Protein AF-A0A3A1WXZ8-F1 (afdb_monomer_lite)

Foldseek 3Di:
DDDPDPDDDDPVRVVVVVVVVVVVVVVVVVCLVVVLVVDQVNVVVVVVHQDDDPVSVVVVPDDDDDDDPPPDDVVVVCVFNDDPPPPPGHPVLVCCVVAFAPWDAPDPPDSHTQWGWGCDPVVNDIDTDD

Structure (mmCIF, N/CA/C/O backbone):
data_AF-A0A3A1WXZ8-F1
#
_entry.id   AF-A0A3A1WXZ8-F1
#
loop_
_atom_site.group_PDB
_atom_site.id
_atom_site.type_symbol
_atom_site.label_atom_id
_atom_site.label_alt_id
_atom_site.label_comp_id
_atom_site.label_asym_id
_atom_site.label_entity_id
_atom_site.label_seq_id
_atom_site.pdbx_PDB_ins_code
_atom_site.Cartn_x
_atom_site.Cartn_y
_atom_site.Cartn_z
_atom_site.occupancy
_atom_site.B_iso_or_equiv
_atom_site.auth_seq_id
_atom_site.auth_comp_id
_atom_site.auth_asym_id
_atom_site.auth_atom_id
_atom_site.pdbx_PDB_model_num
ATOM 1 N N . MET A 1 1 ? -7.104 40.820 53.938 1.00 44.44 1 MET A N 1
ATOM 2 C CA . MET A 1 1 ? -7.535 39.619 54.692 1.00 44.44 1 MET A CA 1
ATOM 3 C C . MET A 1 1 ? -8.610 38.893 53.871 1.00 44.44 1 MET A C 1
ATOM 5 O O . MET A 1 1 ? -9.788 39.175 54.026 1.00 44.44 1 MET A O 1
ATOM 9 N N . TYR A 1 2 ? -8.223 38.050 52.903 1.00 46.81 2 TYR A N 1
ATOM 10 C CA . TYR A 1 2 ? -9.173 37.368 52.006 1.00 46.81 2 TYR A CA 1
ATOM 11 C C . TYR A 1 2 ? -9.510 35.984 52.578 1.00 46.81 2 TYR A C 1
ATOM 13 O O . TYR A 1 2 ? -8.688 35.069 52.570 1.00 46.81 2 TYR A O 1
ATOM 21 N N . ARG A 1 3 ? -10.712 35.841 53.141 1.00 48.75 3 ARG A N 1
ATOM 22 C CA . ARG A 1 3 ? -11.201 34.585 53.722 1.00 48.75 3 ARG A CA 1
ATOM 23 C C . ARG A 1 3 ? -11.697 33.687 52.588 1.00 48.75 3 ARG A C 1
ATOM 25 O O . ARG A 1 3 ? -12.821 33.842 52.119 1.00 48.75 3 ARG A O 1
ATOM 32 N N . HIS A 1 4 ? -10.862 32.750 52.138 1.00 49.31 4 HIS A N 1
ATOM 33 C CA . HIS A 1 4 ? -11.281 31.714 51.191 1.00 49.31 4 HIS A CA 1
ATOM 34 C C . HIS A 1 4 ? -12.384 30.851 51.817 1.00 49.31 4 HIS A C 1
ATOM 36 O O . HIS A 1 4 ? -12.137 30.008 52.681 1.00 49.31 4 HIS A O 1
ATOM 42 N N . ASN A 1 5 ? -13.620 31.064 51.372 1.00 47.88 5 ASN A N 1
ATOM 43 C CA . ASN A 1 5 ? -14.770 30.274 51.783 1.00 47.88 5 ASN A CA 1
ATOM 44 C C . ASN A 1 5 ? -14.777 28.952 50.994 1.00 47.88 5 ASN A C 1
ATOM 46 O O . ASN A 1 5 ? -15.304 28.883 49.883 1.00 47.88 5 ASN A O 1
ATOM 50 N N . ARG A 1 6 ? -14.145 27.898 51.529 1.00 59.97 6 ARG A N 1
ATOM 51 C CA . ARG A 1 6 ? -14.210 26.558 50.921 1.00 59.97 6 ARG A CA 1
ATOM 52 C C . ARG A 1 6 ? -15.612 25.984 51.135 1.00 59.97 6 ARG A C 1
ATOM 54 O O . ARG A 1 6 ? -15.925 25.496 52.219 1.00 59.97 6 ARG A O 1
ATOM 61 N N . ARG A 1 7 ? -16.456 26.023 50.100 1.00 64.44 7 ARG A N 1
ATOM 62 C CA . ARG A 1 7 ? -17.736 25.299 50.079 1.00 64.44 7 ARG A CA 1
ATOM 63 C C . ARG A 1 7 ? -17.455 23.796 50.229 1.00 64.44 7 ARG A C 1
ATOM 65 O O . ARG A 1 7 ? -16.864 23.187 49.342 1.00 64.44 7 ARG A O 1
ATOM 72 N N . LYS A 1 8 ? -17.846 23.199 51.362 1.00 65.56 8 LYS A N 1
ATOM 73 C CA . LYS A 1 8 ? -17.808 21.742 51.568 1.00 65.56 8 LYS A CA 1
ATOM 74 C C . LYS A 1 8 ? -18.948 21.112 50.763 1.00 65.56 8 LYS A C 1
ATOM 76 O O . LYS A 1 8 ? -20.112 21.343 51.076 1.00 65.56 8 LYS A O 1
ATOM 81 N N . PHE A 1 9 ? -18.613 20.347 49.727 1.00 65.25 9 PHE A N 1
ATOM 82 C CA . PHE A 1 9 ? -19.591 19.585 48.950 1.00 65.25 9 PHE A CA 1
ATOM 83 C C . PHE A 1 9 ? -20.278 18.532 49.833 1.00 65.25 9 PHE A C 1
ATOM 85 O O . PHE A 1 9 ? -19.627 17.824 50.603 1.00 65.25 9 PHE A O 1
ATOM 92 N N . SER A 1 10 ? -21.603 18.428 49.730 1.00 80.88 10 SER A N 1
ATOM 93 C CA . SER A 1 10 ? -22.385 17.416 50.451 1.00 80.88 10 SER A CA 1
ATOM 94 C C . SER A 1 10 ? -22.108 16.015 49.893 1.00 80.88 10 SER A C 1
ATOM 96 O O . SER A 1 10 ? -21.920 15.856 48.687 1.00 80.88 10 SER A O 1
ATOM 98 N N . LYS A 1 11 ? -22.173 14.971 50.736 1.00 79.25 11 LYS A N 1
ATOM 99 C CA . LYS A 1 11 ? -22.081 13.561 50.298 1.00 79.25 11 LYS A CA 1
ATOM 100 C C . LYS A 1 11 ? -23.060 13.241 49.155 1.00 79.25 11 LYS A C 1
ATOM 102 O O . LYS A 1 11 ? -22.717 12.486 48.253 1.00 79.25 11 LYS A O 1
ATOM 107 N N . ARG A 1 12 ? -24.246 13.870 49.149 1.00 80.62 12 ARG A N 1
ATOM 108 C CA . ARG A 1 12 ? -25.239 13.747 48.064 1.00 80.62 12 ARG A CA 1
ATOM 109 C C . ARG A 1 12 ? -24.768 14.380 46.751 1.00 80.62 12 ARG A C 1
ATOM 111 O O . ARG A 1 12 ? -25.021 13.824 45.691 1.00 80.62 12 ARG A O 1
ATOM 118 N N . GLN A 1 13 ? -24.059 15.508 46.815 1.00 83.62 13 GLN A N 1
ATOM 119 C CA . GLN A 1 13 ? -23.497 16.158 45.627 1.00 83.62 13 GLN A CA 1
ATOM 120 C C . GLN A 1 13 ? -22.327 15.355 45.047 1.00 83.62 13 GLN A C 1
ATOM 122 O O . GLN A 1 13 ? -22.231 15.225 43.833 1.00 83.62 13 GLN A O 1
ATOM 127 N N . LEU A 1 14 ? -21.482 14.762 45.897 1.00 85.38 14 LEU A N 1
ATOM 128 C CA . LEU A 1 14 ? -20.407 13.868 45.451 1.00 85.38 14 LEU A CA 1
ATOM 129 C C . LEU A 1 14 ? -20.956 12.605 44.772 1.00 85.38 14 LEU A C 1
ATOM 131 O O . LEU A 1 14 ? -20.468 12.229 43.711 1.00 85.38 14 LEU A O 1
ATOM 135 N N . ALA A 1 15 ? -22.004 11.991 45.331 1.00 89.38 15 ALA A N 1
ATOM 136 C CA . ALA A 1 15 ? -22.662 10.836 44.718 1.00 89.38 15 ALA A CA 1
ATOM 137 C C . ALA A 1 15 ? -23.311 11.178 43.365 1.00 89.38 15 ALA A C 1
ATOM 139 O O . ALA A 1 15 ? -23.191 10.409 42.416 1.00 89.38 15 ALA A O 1
ATOM 140 N N . ALA A 1 16 ? -23.958 12.343 43.255 1.00 89.62 16 ALA A N 1
ATOM 141 C CA . ALA A 1 16 ? -24.545 12.801 41.998 1.00 89.62 16 ALA A CA 1
ATOM 142 C C . ALA A 1 16 ? -23.478 13.045 40.917 1.00 89.62 16 ALA A C 1
ATOM 144 O O . ALA A 1 16 ? -23.644 12.601 39.786 1.00 89.62 16 ALA A O 1
ATOM 145 N N . ILE A 1 17 ? -22.358 13.689 41.267 1.00 93.31 17 ILE A N 1
ATOM 146 C CA . ILE A 1 17 ? -21.236 13.900 40.338 1.00 93.31 17 ILE A CA 1
ATOM 147 C C . ILE A 1 17 ? -20.640 12.558 39.898 1.00 93.31 17 ILE A C 1
ATOM 149 O O . ILE A 1 17 ? -20.372 12.366 38.717 1.00 93.31 17 ILE A O 1
ATOM 153 N N . PHE A 1 18 ? -20.476 11.611 40.822 1.00 94.31 18 PHE A N 1
ATOM 154 C CA . PHE A 1 18 ? -19.966 10.279 40.505 1.00 94.31 18 PHE A CA 1
ATOM 155 C C . PHE A 1 18 ? -20.865 9.536 39.505 1.00 94.31 18 PHE A C 1
ATOM 157 O O . PHE A 1 18 ? -20.374 9.025 38.501 1.00 94.31 18 PHE A O 1
ATOM 164 N N . TRP A 1 19 ? -22.185 9.550 39.716 1.00 96.50 19 TRP A N 1
ATOM 165 C CA . TRP A 1 19 ? -23.143 8.971 38.770 1.00 96.50 19 TRP A CA 1
ATOM 166 C C . TRP A 1 19 ? -23.149 9.675 37.411 1.00 96.50 19 TRP A C 1
ATOM 168 O O . TRP A 1 19 ? -23.225 9.005 36.385 1.00 96.50 19 TRP A O 1
ATOM 178 N N . MET A 1 20 ? -23.013 11.003 37.385 1.00 96.19 20 MET A N 1
ATOM 179 C CA . MET A 1 20 ? -22.888 11.766 36.138 1.00 96.19 20 MET A CA 1
ATOM 180 C C . MET A 1 20 ? -21.628 11.381 35.355 1.00 96.19 20 MET A C 1
ATOM 182 O O . MET A 1 20 ? -21.690 11.230 34.137 1.00 96.19 20 MET A O 1
ATOM 186 N N . ILE A 1 21 ? -20.500 11.180 36.043 1.00 96.81 21 ILE A N 1
ATOM 187 C CA . ILE A 1 21 ? -19.253 10.726 35.414 1.00 96.81 21 ILE A CA 1
ATOM 188 C C . ILE A 1 21 ? -19.424 9.311 34.856 1.00 96.81 21 ILE A C 1
ATOM 190 O O . ILE A 1 21 ? -19.065 9.074 33.706 1.00 96.81 21 ILE A O 1
ATOM 194 N N . ILE A 1 22 ? -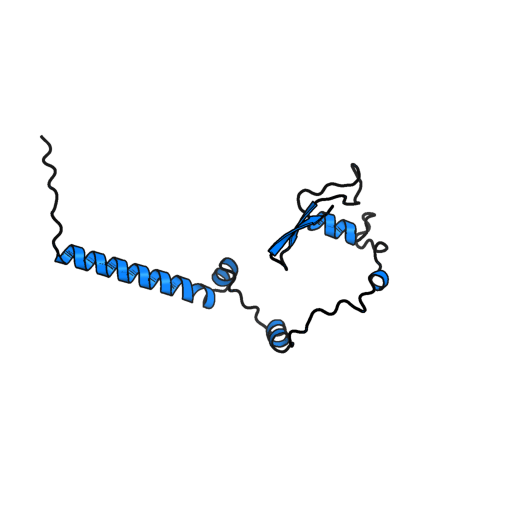20.014 8.388 35.625 1.00 97.44 22 ILE A N 1
ATOM 195 C CA . ILE A 1 22 ? -20.291 7.024 35.149 1.00 97.44 22 ILE A CA 1
ATOM 196 C C . ILE A 1 22 ? -21.163 7.058 33.892 1.00 97.44 22 ILE A C 1
ATOM 198 O O . ILE A 1 22 ? -20.828 6.417 32.899 1.00 97.44 22 ILE A O 1
ATOM 202 N N . LEU A 1 23 ? -22.252 7.831 33.909 1.00 97.50 23 LEU A N 1
ATOM 203 C CA . LEU A 1 23 ? -23.145 7.968 32.762 1.00 97.50 23 LEU A CA 1
ATOM 204 C C . LEU A 1 23 ? -22.397 8.513 31.535 1.00 97.50 23 LEU A C 1
ATOM 206 O O . LEU A 1 23 ? -22.527 7.962 30.446 1.00 97.50 23 LEU A O 1
ATOM 210 N N . ALA A 1 24 ? -21.583 9.557 31.709 1.00 97.38 24 ALA A N 1
ATOM 211 C CA . ALA A 1 24 ? -20.809 10.147 30.621 1.00 97.38 24 ALA A CA 1
ATOM 212 C C . ALA A 1 24 ? -19.803 9.154 30.014 1.00 97.38 24 ALA A C 1
ATOM 214 O O . ALA A 1 24 ? -19.686 9.076 28.792 1.00 97.38 24 ALA A O 1
ATOM 215 N N . VAL A 1 25 ? -19.120 8.358 30.846 1.00 97.62 25 VAL A N 1
ATOM 216 C CA . VAL A 1 25 ? -18.200 7.308 30.379 1.00 97.62 25 VAL A CA 1
ATOM 217 C C . VAL A 1 25 ? -18.955 6.231 29.603 1.00 97.62 25 VAL A C 1
ATOM 219 O O . VAL A 1 25 ? -18.531 5.867 28.509 1.00 97.62 25 VAL A O 1
ATOM 222 N N . LEU A 1 26 ? -20.093 5.757 30.119 1.00 97.56 26 LEU A N 1
ATOM 223 C CA . LEU A 1 26 ? -20.916 4.754 29.436 1.00 97.56 26 LEU A CA 1
ATOM 224 C C . LEU A 1 26 ? -21.408 5.250 28.073 1.00 97.56 26 LEU A C 1
ATOM 226 O O . LEU A 1 26 ? -21.333 4.513 27.091 1.00 97.56 26 LEU A O 1
ATOM 230 N N . ILE A 1 27 ? -21.854 6.507 27.996 1.00 97.00 27 ILE A N 1
ATOM 231 C CA . ILE A 1 27 ? -22.250 7.136 26.733 1.00 97.00 27 ILE A CA 1
ATOM 232 C C . ILE A 1 27 ? -21.053 7.207 25.781 1.00 97.00 27 ILE A C 1
ATOM 234 O O . ILE A 1 27 ? -21.180 6.801 24.631 1.00 97.00 27 ILE A O 1
ATOM 238 N N . GLY A 1 28 ? -19.886 7.662 26.246 1.00 95.69 28 GLY A N 1
ATOM 239 C CA . GLY A 1 28 ? -18.678 7.749 25.422 1.00 95.69 28 GLY A CA 1
ATOM 240 C C . GLY A 1 28 ? -18.251 6.399 24.837 1.00 95.69 28 GLY A C 1
ATOM 241 O O . GLY A 1 28 ? -17.964 6.314 23.644 1.00 95.69 28 GLY A O 1
ATOM 242 N N . VAL A 1 29 ? -18.280 5.333 25.643 1.00 95.44 29 VAL A N 1
ATOM 243 C CA . VAL A 1 29 ? -17.979 3.964 25.187 1.00 95.44 29 VAL A CA 1
ATOM 244 C C . VAL A 1 29 ? -19.011 3.485 24.166 1.00 95.44 29 VAL A C 1
ATOM 246 O O . VAL A 1 29 ? -18.635 2.987 23.106 1.00 95.44 29 VAL A O 1
ATOM 249 N N . ALA A 1 30 ? -20.306 3.667 24.443 1.00 95.12 30 ALA A N 1
ATOM 250 C CA . ALA A 1 30 ? -21.367 3.273 23.519 1.00 95.12 30 ALA A CA 1
ATOM 251 C C . ALA A 1 30 ? -21.235 3.997 22.171 1.00 95.12 30 ALA A C 1
ATOM 253 O O . ALA A 1 30 ? -21.282 3.363 21.121 1.00 95.12 30 ALA A O 1
ATOM 254 N N . VAL A 1 31 ? -21.002 5.310 22.205 1.00 92.19 31 VAL A N 1
ATOM 255 C CA . VAL A 1 31 ? -20.778 6.150 21.024 1.00 92.19 31 VAL A CA 1
ATOM 256 C C . VAL A 1 31 ? -19.544 5.681 20.246 1.00 92.19 31 VAL A C 1
ATOM 258 O O . VAL A 1 31 ? -19.634 5.511 19.033 1.00 92.19 31 VAL A O 1
ATOM 261 N N . GLY A 1 32 ? -18.426 5.398 20.922 1.00 87.69 32 GLY A N 1
ATOM 262 C CA . GLY A 1 32 ? -17.204 4.893 20.287 1.00 87.69 32 GLY A CA 1
ATOM 263 C C . GLY A 1 32 ? -17.386 3.552 19.570 1.00 87.69 32 GLY A C 1
ATOM 264 O O . GLY A 1 32 ? -16.793 3.348 18.517 1.00 87.69 32 GLY A O 1
ATOM 265 N N . LEU A 1 33 ? -18.242 2.668 20.094 1.00 89.81 33 LEU A N 1
ATOM 266 C CA . LEU A 1 33 ? -18.528 1.360 19.492 1.00 89.81 33 LEU A CA 1
ATOM 267 C C . LEU A 1 33 ? -19.598 1.410 18.386 1.00 89.81 33 LEU A C 1
ATOM 269 O O . LEU A 1 33 ? -19.574 0.591 17.468 1.00 89.81 33 LEU A O 1
ATOM 273 N N . LEU A 1 34 ? -20.565 2.330 18.470 1.00 89.75 34 LEU A N 1
ATOM 274 C CA . LEU A 1 34 ? -21.685 2.412 17.520 1.00 89.75 34 LEU A CA 1
ATOM 275 C C . LEU A 1 34 ? -21.417 3.337 16.333 1.00 89.75 34 LEU A C 1
ATOM 277 O O . LEU A 1 34 ? -21.828 3.015 15.217 1.00 89.75 34 LEU A O 1
ATOM 281 N N . LEU A 1 35 ? -20.752 4.478 16.540 1.00 88.38 35 LEU A N 1
ATOM 282 C CA . LEU A 1 35 ? -20.541 5.468 15.479 1.00 88.38 35 LEU A CA 1
ATOM 283 C C . LEU A 1 35 ? -19.844 4.912 14.226 1.00 88.38 35 LEU A C 1
ATOM 285 O O . LEU A 1 35 ? -20.316 5.240 13.132 1.00 88.38 35 LEU A O 1
ATOM 289 N N . PRO A 1 36 ? -18.791 4.074 14.322 1.00 86.12 36 PRO A N 1
ATOM 290 C CA . PRO A 1 36 ? -18.134 3.516 13.140 1.00 86.12 36 PRO A CA 1
ATOM 291 C C . PRO A 1 36 ? -19.065 2.672 12.263 1.00 86.12 36 PRO A C 1
ATOM 293 O O . PRO A 1 36 ? -18.929 2.670 11.043 1.00 86.12 36 PRO A O 1
ATOM 296 N N . LYS A 1 37 ? -20.049 1.998 12.875 1.00 82.62 37 LYS A N 1
ATOM 297 C CA . LYS A 1 37 ? -21.014 1.136 12.172 1.00 82.62 37 LYS A CA 1
ATOM 298 C C . LYS A 1 37 ? -22.130 1.911 11.479 1.00 82.62 37 LYS A C 1
ATOM 300 O O . LYS A 1 37 ? -22.755 1.391 10.561 1.00 82.62 37 LYS A O 1
ATOM 305 N N . ILE A 1 38 ? -22.404 3.131 11.936 1.00 85.75 38 ILE A N 1
ATOM 306 C CA . ILE A 1 38 ? -23.469 3.985 11.394 1.00 85.75 38 ILE A CA 1
ATOM 307 C C . ILE A 1 38 ? -22.898 4.948 10.345 1.00 85.75 38 ILE A C 1
ATOM 309 O O . ILE A 1 38 ? -23.547 5.232 9.340 1.00 85.75 38 ILE A O 1
ATOM 313 N N . SER A 1 39 ? -21.682 5.457 10.566 1.00 85.94 39 SER A N 1
ATOM 314 C CA . SER A 1 39 ? -21.039 6.440 9.697 1.00 85.94 39 SER A CA 1
ATOM 315 C C . SER A 1 39 ? -19.855 5.844 8.947 1.00 85.94 39 SER A C 1
ATOM 317 O O . SER A 1 39 ? -18.803 5.577 9.526 1.00 85.94 39 SER A O 1
ATOM 319 N N . ASN A 1 40 ? -19.983 5.760 7.622 1.00 81.12 40 ASN A N 1
ATOM 320 C CA . ASN A 1 40 ? -18.910 5.308 6.732 1.00 81.12 40 ASN A CA 1
ATOM 321 C C . ASN A 1 40 ? -17.618 6.130 6.878 1.00 81.12 40 ASN A C 1
ATOM 323 O O . ASN A 1 40 ? -16.526 5.594 6.712 1.00 81.12 40 ASN A O 1
ATOM 327 N N . ASN A 1 41 ? -17.728 7.427 7.180 1.00 84.88 41 ASN A N 1
ATOM 328 C CA . ASN A 1 41 ? -16.559 8.289 7.365 1.00 84.88 41 ASN A CA 1
ATOM 329 C C . ASN A 1 41 ? -15.808 7.924 8.647 1.00 84.88 41 ASN A C 1
ATOM 331 O O . ASN A 1 41 ? -14.586 7.825 8.631 1.00 84.88 41 ASN A O 1
ATOM 335 N N . VAL A 1 42 ? -16.538 7.676 9.738 1.00 83.50 42 VAL A N 1
ATOM 336 C CA . VAL A 1 42 ? -15.938 7.277 11.018 1.00 83.50 42 VAL A CA 1
ATOM 337 C C . VAL A 1 42 ? -15.339 5.878 10.902 1.00 83.50 42 VAL A C 1
ATOM 339 O O . VAL A 1 42 ? -14.182 5.712 11.264 1.00 83.50 42 VAL A O 1
ATOM 342 N N . GLY A 1 43 ? -16.054 4.919 10.302 1.00 81.25 43 GLY A N 1
ATOM 343 C CA . GLY A 1 43 ? -15.539 3.565 10.065 1.00 81.25 43 GLY A CA 1
ATOM 344 C C . GLY A 1 43 ? -14.258 3.535 9.226 1.00 81.25 43 GLY A C 1
ATOM 345 O O . GLY A 1 43 ? -13.353 2.757 9.506 1.00 81.25 43 GLY A O 1
ATOM 346 N N . LYS A 1 44 ? -14.114 4.431 8.239 1.00 81.31 44 LYS A N 1
ATOM 347 C CA . LYS A 1 44 ? -12.853 4.579 7.488 1.00 81.31 44 LYS A CA 1
ATOM 348 C C . LYS A 1 44 ? -11.706 5.098 8.351 1.00 81.31 44 LYS A C 1
ATOM 350 O O . LYS A 1 44 ? -10.592 4.609 8.214 1.00 81.31 44 LYS A O 1
ATOM 355 N N . ILE A 1 45 ? -11.968 6.072 9.223 1.00 83.62 45 ILE A N 1
ATOM 356 C CA . ILE A 1 45 ? -10.944 6.656 10.104 1.00 83.62 45 ILE A CA 1
ATOM 357 C C . ILE A 1 45 ? -10.520 5.653 11.187 1.00 83.62 45 ILE A C 1
ATOM 359 O O . ILE A 1 45 ? -9.345 5.597 11.535 1.00 83.62 45 ILE A O 1
ATOM 363 N N . THR A 1 46 ? -11.454 4.849 11.704 1.00 82.38 46 THR A N 1
ATOM 364 C CA . THR A 1 46 ? -11.180 3.840 12.742 1.00 82.38 46 THR A CA 1
ATOM 365 C C . THR A 1 46 ? -10.703 2.495 12.188 1.00 82.38 46 THR A C 1
ATOM 367 O O . THR A 1 46 ? -10.337 1.622 12.970 1.00 82.38 46 THR A O 1
ATOM 370 N N . GLY A 1 47 ? -10.689 2.310 10.862 1.00 76.38 47 GLY A N 1
ATOM 371 C CA . GLY A 1 47 ? -10.284 1.059 10.210 1.00 76.38 47 GLY A CA 1
ATOM 372 C C . GLY A 1 47 ? -11.357 -0.040 10.196 1.00 76.38 47 GLY A C 1
ATOM 373 O O . GLY A 1 47 ? -11.091 -1.141 9.727 1.00 76.38 47 GLY A O 1
ATOM 374 N N . GLU A 1 48 ? -12.579 0.247 10.647 1.00 75.56 48 GLU A N 1
ATOM 375 C CA . GLU A 1 48 ? -13.731 -0.674 10.637 1.00 75.56 48 GLU A CA 1
ATOM 376 C C . GLU A 1 48 ? -14.556 -0.608 9.336 1.00 75.56 48 GLU A C 1
ATOM 378 O O . GLU A 1 48 ? -15.730 -0.979 9.297 1.00 75.56 48 GLU A O 1
ATOM 383 N N . TYR A 1 49 ? -13.971 -0.119 8.244 1.00 75.19 49 TYR A N 1
ATOM 384 C CA . TYR A 1 49 ? -14.656 -0.047 6.957 1.00 75.19 49 TYR A CA 1
ATOM 385 C C . TYR A 1 49 ? -14.932 -1.449 6.384 1.00 75.19 49 TYR A C 1
ATOM 387 O O . TYR A 1 49 ? -14.012 -2.154 5.971 1.00 75.19 49 TYR A O 1
ATOM 395 N N . GLU A 1 50 ? -16.211 -1.824 6.275 1.00 75.00 50 GLU A N 1
ATOM 396 C CA . GLU A 1 50 ? -16.635 -2.942 5.427 1.00 75.00 50 GLU A CA 1
ATOM 397 C C . GLU A 1 50 ? -16.891 -2.460 3.991 1.00 75.00 50 GLU A C 1
ATOM 399 O O . GLU A 1 50 ? -17.720 -1.579 3.741 1.00 75.00 50 GLU A O 1
ATOM 404 N N . ALA A 1 51 ? -16.219 -3.084 3.020 1.00 81.75 51 ALA A N 1
ATOM 405 C CA . ALA A 1 51 ? -16.540 -2.892 1.610 1.00 81.75 51 ALA A CA 1
ATOM 406 C C . ALA A 1 51 ? -17.992 -3.326 1.324 1.00 81.75 51 ALA A C 1
ATOM 408 O O . ALA A 1 51 ? -18.464 -4.347 1.829 1.00 81.75 51 ALA A O 1
ATOM 409 N N . SER A 1 52 ? -18.699 -2.572 0.478 1.00 84.19 52 SER A N 1
ATOM 410 C CA . SER A 1 52 ? -20.095 -2.831 0.097 1.00 84.19 52 SER A CA 1
ATOM 411 C C . SER A 1 52 ? -20.278 -2.893 -1.427 1.00 84.19 52 SER A C 1
ATOM 413 O O . SER A 1 52 ? -19.334 -2.688 -2.189 1.00 84.19 52 SER A O 1
ATOM 415 N N . GLY A 1 53 ? -21.487 -3.238 -1.879 1.00 90.06 53 GLY A N 1
ATOM 416 C CA . GLY A 1 53 ? -21.819 -3.393 -3.299 1.00 90.06 53 GLY A CA 1
ATOM 417 C C . GLY A 1 53 ? -21.570 -4.798 -3.853 1.00 90.06 53 GLY A C 1
ATOM 418 O O . GLY A 1 53 ? -21.257 -5.743 -3.120 1.00 90.06 53 GLY A O 1
ATOM 419 N N . ASP A 1 54 ? -21.742 -4.948 -5.165 1.00 95.62 54 ASP A N 1
ATOM 420 C CA . ASP A 1 54 ? -21.701 -6.259 -5.824 1.00 95.62 54 ASP A CA 1
ATOM 421 C C . ASP A 1 54 ? -20.322 -6.915 -5.755 1.00 95.62 54 ASP A C 1
ATOM 423 O O . ASP A 1 54 ? -20.234 -8.116 -5.497 1.00 95.62 54 ASP A O 1
ATOM 427 N N . ALA A 1 55 ? -19.248 -6.130 -5.873 1.00 93.44 55 ALA A N 1
ATOM 428 C CA . ALA A 1 55 ? -17.881 -6.619 -5.701 1.00 93.44 55 ALA A CA 1
ATOM 429 C C . ALA A 1 55 ? -17.659 -7.205 -4.295 1.00 93.44 55 ALA A C 1
ATOM 431 O O . ALA A 1 55 ? -17.137 -8.310 -4.160 1.00 93.44 55 ALA A O 1
ATOM 432 N N . ALA A 1 56 ? -18.127 -6.523 -3.243 1.00 92.06 56 ALA A N 1
ATOM 433 C CA . ALA A 1 56 ? -18.027 -7.025 -1.873 1.00 92.06 56 ALA A CA 1
ATOM 434 C C . ALA A 1 56 ? -18.878 -8.286 -1.652 1.00 92.06 56 ALA A C 1
ATOM 436 O O . ALA A 1 56 ? -18.451 -9.226 -0.979 1.00 92.06 56 ALA A O 1
ATOM 437 N N . LYS A 1 57 ? -20.071 -8.350 -2.258 1.00 94.38 57 LYS A N 1
ATOM 438 C CA . LYS A 1 57 ? -20.927 -9.545 -2.219 1.00 94.38 57 LYS A CA 1
ATOM 439 C C . LYS A 1 57 ? -20.279 -10.728 -2.944 1.00 94.38 57 LYS A C 1
ATOM 441 O O . LYS A 1 57 ? -20.396 -11.856 -2.472 1.00 94.38 57 LYS A O 1
ATOM 446 N N . ALA A 1 58 ? -19.606 -10.489 -4.068 1.00 95.69 58 ALA A N 1
ATOM 447 C CA . ALA A 1 58 ? -18.841 -11.506 -4.781 1.00 95.69 58 ALA A CA 1
ATOM 448 C C . ALA A 1 58 ? -17.637 -11.981 -3.952 1.00 95.69 58 ALA A C 1
ATOM 450 O O . ALA A 1 58 ? -17.460 -13.187 -3.787 1.00 95.69 58 ALA A O 1
ATOM 451 N N . LEU A 1 59 ? -16.882 -11.056 -3.346 1.00 92.06 59 LEU A N 1
ATOM 452 C CA . LEU A 1 59 ? -15.751 -11.368 -2.468 1.00 92.06 59 LEU A CA 1
ATOM 453 C C . LEU A 1 59 ? -16.164 -12.258 -1.287 1.00 92.06 59 LEU A C 1
ATOM 455 O O . LEU A 1 59 ? -15.495 -13.252 -1.024 1.00 92.06 59 LEU A O 1
ATOM 459 N N . LYS A 1 60 ? -17.301 -11.972 -0.631 1.00 92.62 60 LYS A N 1
ATOM 460 C CA . 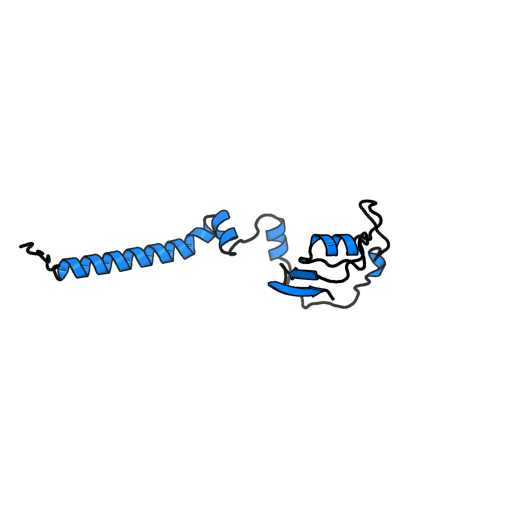LYS A 1 60 ? -17.835 -12.788 0.483 1.00 92.62 60 LYS A CA 1
ATOM 461 C C . LYS A 1 60 ? -18.131 -14.249 0.093 1.00 92.62 60 LYS A C 1
ATOM 463 O O . LYS A 1 60 ? -18.252 -15.090 0.978 1.00 92.62 60 LYS A O 1
ATOM 468 N N . LYS A 1 61 ? -18.249 -14.568 -1.203 1.00 95.69 61 LYS A N 1
ATOM 469 C CA . LYS A 1 61 ? -18.454 -15.941 -1.703 1.00 95.69 61 LYS A CA 1
ATOM 470 C C . LYS A 1 61 ? -17.147 -16.681 -1.988 1.00 95.69 61 LYS A C 1
ATOM 472 O O . LYS A 1 61 ? -17.173 -17.898 -2.165 1.00 95.69 61 LYS A O 1
ATOM 477 N N . LEU A 1 62 ? -16.022 -15.972 -2.081 1.00 94.12 62 LEU A N 1
ATOM 478 C CA . LEU A 1 62 ? -14.736 -16.588 -2.378 1.00 94.12 62 LEU A CA 1
ATOM 479 C C . LEU A 1 62 ? -14.205 -17.313 -1.145 1.00 94.12 62 LEU A C 1
ATOM 481 O O . LEU A 1 62 ? -14.193 -16.788 -0.033 1.00 94.12 62 LEU A O 1
ATOM 485 N N . ARG A 1 63 ? -13.735 -18.542 -1.354 1.00 94.06 63 ARG A N 1
ATOM 486 C CA . ARG A 1 63 ? -13.107 -19.328 -0.296 1.00 94.06 63 ARG A CA 1
ATOM 487 C C . ARG A 1 63 ? -11.648 -18.905 -0.166 1.00 94.06 63 ARG A C 1
ATOM 489 O O . ARG A 1 63 ? -10.919 -18.930 -1.155 1.00 94.06 63 ARG A O 1
ATOM 496 N N . VAL A 1 64 ? -11.212 -18.569 1.047 1.00 89.31 64 VAL A N 1
ATOM 497 C CA . VAL A 1 64 ? -9.797 -18.275 1.307 1.00 89.31 64 VAL A CA 1
ATOM 498 C C . VAL A 1 64 ? -8.985 -19.549 1.069 1.00 89.31 64 VAL A C 1
ATOM 500 O O . VAL A 1 64 ? -9.199 -20.572 1.722 1.00 89.31 64 VAL A O 1
ATOM 503 N N . ALA A 1 65 ? -8.084 -19.501 0.092 1.00 87.56 65 ALA A N 1
ATOM 504 C CA . ALA A 1 65 ? -7.169 -20.588 -0.225 1.00 87.56 65 ALA A CA 1
ATOM 505 C C . ALA A 1 65 ? -5.805 -20.355 0.436 1.00 87.56 65 ALA A C 1
ATOM 507 O O . ALA A 1 65 ? -5.453 -19.231 0.797 1.00 87.56 65 ALA A O 1
ATOM 508 N N . LYS A 1 66 ? -5.016 -21.424 0.580 1.00 89.44 66 LYS A N 1
ATOM 509 C CA . LYS A 1 66 ? -3.604 -21.285 0.958 1.00 89.44 66 LYS A CA 1
ATOM 510 C C . LYS A 1 66 ? -2.834 -20.611 -0.189 1.00 89.44 66 LYS A C 1
ATOM 512 O O . LYS A 1 66 ? -3.187 -20.853 -1.346 1.00 89.44 66 LYS A O 1
ATOM 517 N N . PRO A 1 67 ? -1.783 -19.824 0.106 1.00 85.19 67 PRO A N 1
ATOM 518 C CA . PRO A 1 67 ? -0.932 -19.248 -0.928 1.00 85.19 67 PRO A CA 1
ATOM 519 C C . PRO A 1 67 ? -0.429 -20.320 -1.905 1.00 85.19 67 PRO A C 1
ATOM 521 O O . PRO A 1 67 ? 0.068 -21.369 -1.489 1.00 85.19 67 PRO A O 1
ATOM 524 N N . TYR A 1 68 ? -0.570 -20.059 -3.205 1.00 85.12 68 TYR A N 1
ATOM 525 C CA . TYR A 1 68 ? -0.045 -20.912 -4.267 1.00 85.12 68 TYR A CA 1
ATOM 526 C C . TYR A 1 68 ? 1.078 -20.170 -4.984 1.00 85.12 68 TYR A C 1
ATOM 528 O O . TYR A 1 68 ? 0.848 -19.164 -5.647 1.00 85.12 68 TYR A O 1
ATOM 536 N N . HIS A 1 69 ? 2.306 -20.653 -4.816 1.00 82.25 69 HIS A N 1
ATOM 537 C CA . HIS A 1 69 ? 3.506 -19.973 -5.316 1.00 82.25 69 HIS A CA 1
ATOM 538 C C . HIS A 1 69 ? 4.011 -20.525 -6.658 1.00 82.25 69 HIS A C 1
ATOM 540 O O . HIS A 1 69 ? 4.962 -19.991 -7.221 1.00 82.25 69 HIS A O 1
ATOM 546 N N . LYS A 1 70 ? 3.414 -21.612 -7.165 1.00 88.00 70 LYS A N 1
ATOM 547 C CA . LYS A 1 70 ? 3.805 -22.232 -8.440 1.00 88.00 70 LYS A CA 1
ATOM 548 C C . LYS A 1 70 ? 3.022 -21.612 -9.602 1.00 88.00 70 LYS A C 1
ATOM 550 O O . LYS A 1 70 ? 1.947 -21.062 -9.405 1.00 88.00 70 LYS A O 1
ATOM 555 N N . GLY A 1 71 ? 3.553 -21.709 -10.818 1.00 85.56 71 GLY A N 1
ATOM 556 C CA . GLY A 1 71 ? 2.883 -21.215 -12.030 1.00 85.56 71 GLY A CA 1
ATOM 557 C C . GLY A 1 71 ? 2.943 -19.698 -12.238 1.00 85.56 71 GLY A C 1
ATOM 558 O O . GLY A 1 71 ? 2.434 -19.211 -13.241 1.00 85.56 71 GLY A O 1
ATOM 559 N N . TYR A 1 72 ? 3.578 -18.940 -11.336 1.00 87.38 72 TYR A N 1
ATOM 560 C CA . TYR A 1 72 ? 3.907 -17.547 -11.619 1.00 87.38 72 TYR A CA 1
ATOM 561 C C . TYR A 1 72 ? 5.099 -17.480 -12.577 1.00 87.38 72 TYR A C 1
ATOM 563 O O . TYR A 1 72 ? 6.247 -17.686 -12.182 1.00 87.38 72 TYR A O 1
ATOM 571 N N . GLU A 1 73 ? 4.823 -17.151 -13.835 1.00 88.25 73 GLU A N 1
ATOM 572 C CA . GLU A 1 73 ? 5.839 -16.903 -14.853 1.00 88.25 73 GLU A CA 1
ATOM 573 C C . GLU A 1 73 ? 5.918 -15.411 -15.147 1.00 88.25 73 GLU A C 1
ATOM 575 O O . GLU A 1 73 ? 5.229 -14.881 -16.008 1.00 88.25 73 GLU A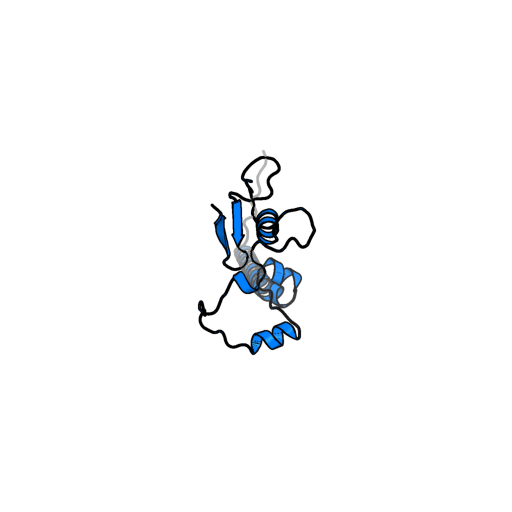 O 1
ATOM 580 N N . ARG A 1 74 ? 6.798 -14.708 -14.430 1.00 85.00 74 ARG A N 1
ATOM 581 C CA . ARG A 1 74 ? 7.001 -13.254 -14.559 1.00 85.00 74 ARG A CA 1
ATOM 582 C C . ARG A 1 74 ? 7.128 -12.764 -16.013 1.00 85.00 74 ARG A C 1
ATOM 584 O O . ARG A 1 74 ? 6.736 -11.642 -16.314 1.00 85.00 74 ARG A O 1
ATOM 591 N N . GLN A 1 75 ? 7.699 -13.587 -16.890 1.00 84.62 75 GLN A N 1
ATOM 592 C CA . GLN A 1 75 ? 8.008 -13.237 -18.277 1.00 84.62 75 GLN A CA 1
ATOM 593 C C . GLN A 1 75 ? 6.759 -13.022 -19.142 1.00 84.62 75 GLN A C 1
ATOM 595 O O . GLN A 1 75 ? 6.804 -12.192 -20.045 1.00 84.62 75 GLN A O 1
ATOM 600 N N . VAL A 1 76 ? 5.633 -13.683 -18.839 1.00 88.81 76 VAL A N 1
ATOM 601 C CA . VAL A 1 76 ? 4.400 -13.560 -19.645 1.00 88.81 76 VAL A CA 1
ATOM 602 C C . VAL A 1 76 ? 3.753 -12.174 -19.547 1.00 88.81 76 VAL A C 1
ATOM 604 O O . VAL A 1 76 ? 2.895 -11.835 -20.351 1.00 88.81 76 VAL A O 1
ATOM 607 N N . PHE A 1 77 ? 4.187 -11.358 -18.582 1.00 83.00 77 PHE A N 1
ATOM 608 C CA . PHE A 1 77 ? 3.696 -10.001 -18.343 1.00 83.00 77 PHE A CA 1
ATOM 609 C C . PHE A 1 77 ? 4.624 -8.907 -18.903 1.00 83.00 77 PHE A C 1
ATOM 611 O O . PHE A 1 77 ? 4.535 -7.763 -18.473 1.00 83.00 77 PHE A O 1
ATOM 618 N N . GLY A 1 78 ? 5.553 -9.232 -19.813 1.00 82.69 78 GLY A N 1
ATOM 619 C CA . GLY A 1 78 ? 6.432 -8.220 -20.423 1.00 82.69 78 GLY A CA 1
ATOM 620 C C . GLY A 1 78 ? 7.428 -7.605 -19.432 1.00 82.69 78 GLY A C 1
ATOM 621 O O . GLY A 1 78 ? 7.645 -6.393 -19.389 1.00 82.69 78 GLY A O 1
ATOM 622 N N . TYR A 1 79 ? 8.012 -8.441 -18.572 1.00 82.75 79 TYR A N 1
ATOM 623 C CA . TYR A 1 79 ? 8.908 -7.980 -17.518 1.00 82.75 79 TYR A CA 1
ATOM 624 C C . TYR A 1 79 ? 10.136 -7.245 -18.076 1.00 82.75 79 TYR A C 1
ATOM 626 O O . TYR A 1 79 ? 10.989 -7.856 -18.716 1.00 82.75 79 TYR A O 1
ATOM 634 N N . ARG A 1 80 ? 10.250 -5.951 -17.742 1.00 84.81 80 ARG A N 1
ATOM 635 C CA . ARG A 1 80 ? 11.298 -5.007 -18.192 1.00 84.81 80 ARG A CA 1
ATOM 636 C C . ARG A 1 80 ? 11.290 -4.670 -19.682 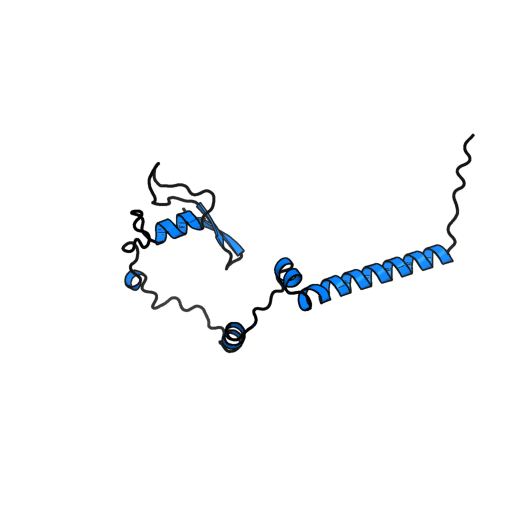1.00 84.81 80 ARG A C 1
ATOM 638 O O . ARG A 1 80 ? 12.283 -4.158 -20.190 1.00 84.81 80 ARG A O 1
ATOM 645 N N . THR A 1 81 ? 10.209 -4.984 -20.386 1.00 84.88 81 THR A N 1
ATOM 646 C CA . THR A 1 81 ? 10.086 -4.704 -21.824 1.00 84.88 81 THR A CA 1
ATOM 647 C C . THR A 1 81 ? 9.019 -3.667 -22.136 1.00 84.88 81 THR A C 1
ATOM 649 O O . THR A 1 81 ? 8.938 -3.232 -23.278 1.00 84.88 81 THR A O 1
ATOM 652 N N . MET A 1 82 ? 8.191 -3.306 -21.155 1.00 88.75 82 MET A N 1
ATOM 653 C CA . MET A 1 82 ? 7.107 -2.345 -21.322 1.00 88.75 82 MET A CA 1
ATOM 654 C C . MET A 1 82 ? 7.460 -1.021 -20.658 1.00 88.75 82 MET A C 1
ATOM 656 O O . MET A 1 82 ? 7.862 -1.011 -19.495 1.00 88.75 82 MET A O 1
ATOM 660 N N . ASP A 1 83 ? 7.251 0.046 -21.415 1.00 90.94 83 ASP A N 1
ATOM 661 C CA . ASP A 1 83 ? 7.285 1.453 -21.029 1.00 90.94 83 ASP A CA 1
ATOM 662 C C . ASP A 1 83 ? 5.955 2.035 -21.534 1.00 90.94 83 ASP A C 1
ATOM 664 O O . ASP A 1 83 ? 5.753 2.177 -22.742 1.00 90.94 83 ASP A O 1
ATOM 668 N N . GLU A 1 84 ? 4.987 2.193 -20.630 1.00 87.38 84 GLU A N 1
ATOM 669 C CA . GLU A 1 84 ? 3.601 2.518 -20.995 1.00 87.38 84 GLU A CA 1
ATOM 670 C C . GLU A 1 84 ? 3.400 4.018 -21.247 1.00 87.38 84 GLU A C 1
ATOM 672 O O . GLU A 1 84 ? 2.532 4.396 -22.036 1.00 87.38 84 GLU A O 1
ATOM 677 N N . ASP A 1 85 ? 4.206 4.873 -20.613 1.00 90.81 85 ASP A N 1
ATOM 678 C CA . ASP A 1 85 ? 4.116 6.330 -20.738 1.00 90.81 85 ASP A CA 1
ATOM 679 C C . ASP A 1 85 ? 5.165 6.928 -21.698 1.00 90.81 85 ASP A C 1
ATOM 681 O O . ASP A 1 85 ? 5.077 8.108 -22.050 1.00 90.81 85 ASP A O 1
ATOM 685 N N . GLY A 1 86 ? 6.109 6.114 -22.182 1.00 91.81 86 GLY A N 1
ATOM 686 C CA . GLY A 1 86 ? 7.121 6.489 -23.165 1.00 91.81 86 GLY A CA 1
ATOM 687 C C . GLY A 1 86 ? 8.252 7.335 -22.584 1.00 91.81 86 GLY A C 1
ATOM 688 O O . GLY A 1 86 ? 8.917 8.059 -23.334 1.00 91.81 86 GLY A O 1
ATOM 689 N N . ASN A 1 87 ? 8.457 7.300 -21.265 1.00 90.81 87 ASN A N 1
ATOM 690 C CA . ASN A 1 87 ? 9.457 8.120 -20.581 1.00 90.81 87 ASN A CA 1
ATOM 691 C C . ASN A 1 87 ? 10.887 7.524 -20.641 1.00 90.81 87 ASN A C 1
ATOM 693 O O . ASN A 1 87 ? 11.851 8.173 -20.218 1.00 90.81 87 ASN A O 1
ATOM 697 N N . GLY A 1 88 ? 11.041 6.318 -21.203 1.00 90.75 88 GLY A N 1
ATOM 698 C CA . GLY A 1 88 ? 12.296 5.575 -21.322 1.00 90.75 88 GLY A CA 1
ATOM 699 C C . GLY A 1 88 ? 12.568 4.596 -20.174 1.00 90.75 88 GLY A C 1
ATOM 700 O O . GLY A 1 88 ? 13.666 4.026 -20.108 1.00 90.75 88 GLY A O 1
ATOM 701 N N . CYS A 1 89 ? 11.612 4.401 -19.269 1.00 93.44 89 CYS A N 1
ATOM 702 C CA . CYS A 1 89 ? 11.730 3.565 -18.081 1.00 93.44 89 CYS A CA 1
ATOM 703 C C . CYS A 1 89 ? 10.727 2.427 -18.134 1.00 93.44 89 CYS A C 1
ATOM 705 O O . CYS A 1 89 ? 9.629 2.551 -18.658 1.00 93.44 89 CYS A O 1
ATOM 707 N N . ASP A 1 90 ? 11.145 1.261 -17.640 1.00 92.62 90 ASP A N 1
ATOM 708 C CA . ASP A 1 90 ? 10.222 0.140 -17.602 1.00 92.62 90 ASP A CA 1
ATOM 709 C C . ASP A 1 90 ? 9.190 0.340 -16.479 1.00 92.62 90 ASP A C 1
ATOM 711 O O . ASP A 1 90 ? 9.496 0.920 -15.434 1.00 92.62 90 ASP A O 1
ATOM 715 N N . VAL A 1 91 ? 7.991 -0.223 -16.661 1.00 91.56 91 VAL A N 1
ATOM 716 C CA . VAL A 1 91 ? 6.874 -0.117 -15.700 1.00 91.56 91 VAL A CA 1
ATOM 717 C C . VAL A 1 91 ? 7.290 -0.488 -14.269 1.00 91.56 91 VAL A C 1
ATOM 719 O O . VAL A 1 91 ? 6.733 0.016 -13.293 1.00 91.56 91 VAL A O 1
ATOM 722 N N . ARG A 1 92 ? 8.272 -1.385 -14.095 1.00 92.31 92 ARG A N 1
ATOM 723 C CA . ARG A 1 92 ? 8.760 -1.743 -12.757 1.00 92.31 92 ARG A CA 1
ATOM 724 C C . ARG A 1 92 ? 9.486 -0.558 -12.124 1.00 92.31 92 ARG A C 1
ATOM 726 O O . ARG A 1 92 ? 9.258 -0.304 -10.943 1.00 92.31 92 ARG A O 1
ATOM 733 N N . GLU A 1 93 ? 10.382 0.103 -12.847 1.00 94.69 93 GLU A N 1
ATOM 734 C CA . GLU A 1 93 ? 11.097 1.267 -12.321 1.00 94.69 93 GLU A CA 1
ATOM 735 C C . GLU A 1 93 ? 10.134 2.425 -12.011 1.00 94.69 93 GLU A C 1
ATOM 737 O O . GLU A 1 93 ? 10.277 3.042 -10.954 1.00 94.69 93 GLU A O 1
ATOM 742 N N . ASP A 1 94 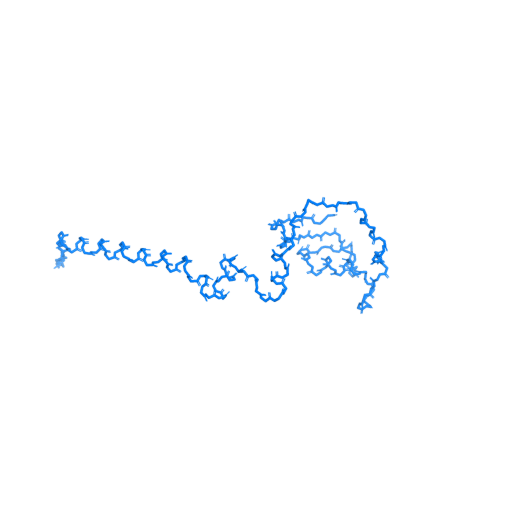? 9.091 2.630 -12.822 1.00 94.31 94 ASP A N 1
ATOM 743 C CA . ASP A 1 94 ? 8.061 3.646 -12.551 1.00 94.31 94 ASP A CA 1
ATOM 744 C C . ASP A 1 94 ? 7.280 3.352 -11.266 1.00 94.31 94 ASP A C 1
ATOM 746 O O . ASP A 1 94 ? 7.101 4.225 -10.413 1.00 94.31 94 ASP A O 1
ATOM 750 N N . VAL A 1 95 ? 6.855 2.098 -11.075 1.00 94.00 95 VAL A N 1
ATOM 751 C CA . VAL A 1 95 ? 6.152 1.676 -9.854 1.00 94.00 95 VAL A CA 1
ATOM 752 C C . VAL A 1 95 ? 7.050 1.827 -8.625 1.00 94.00 95 VAL A C 1
ATOM 754 O O . VAL A 1 95 ? 6.592 2.314 -7.591 1.00 94.00 95 VAL A O 1
ATOM 757 N N . LEU A 1 96 ? 8.334 1.463 -8.722 1.00 95.94 96 LEU A N 1
ATOM 758 C CA . LEU A 1 96 ? 9.284 1.650 -7.622 1.00 95.94 96 LEU A CA 1
ATOM 759 C C . LEU A 1 96 ? 9.480 3.136 -7.297 1.00 95.94 96 LEU A C 1
ATOM 761 O O . LEU A 1 96 ? 9.469 3.502 -6.125 1.00 95.94 96 LEU A O 1
ATOM 765 N N . ALA A 1 97 ? 9.633 3.991 -8.308 1.00 96.19 97 ALA A N 1
ATOM 766 C CA . ALA A 1 97 ? 9.794 5.430 -8.122 1.00 96.19 97 ALA A CA 1
ATOM 767 C C . ALA A 1 97 ? 8.550 6.086 -7.497 1.00 96.19 97 ALA A C 1
ATOM 769 O O . ALA A 1 97 ? 8.684 6.982 -6.662 1.00 96.19 97 ALA A O 1
ATOM 770 N N . ARG A 1 98 ? 7.350 5.624 -7.871 1.00 95.75 98 ARG A N 1
ATOM 771 C CA . ARG A 1 98 ? 6.063 6.119 -7.361 1.00 95.75 98 ARG A CA 1
ATOM 772 C C . ARG A 1 98 ? 5.795 5.692 -5.917 1.00 95.75 98 ARG A C 1
ATOM 774 O O . ARG A 1 98 ? 5.367 6.510 -5.100 1.00 95.75 98 ARG A O 1
ATOM 781 N N . ASP A 1 99 ? 5.995 4.409 -5.616 1.00 97.25 99 ASP A N 1
ATOM 782 C CA . ASP A 1 99 ? 5.495 3.813 -4.372 1.00 97.25 99 ASP A CA 1
ATOM 783 C C . ASP A 1 99 ? 6.510 3.873 -3.230 1.00 97.25 99 ASP A C 1
ATOM 785 O O . ASP A 1 99 ? 6.120 3.982 -2.062 1.00 97.25 99 ASP A O 1
ATOM 789 N N . LEU A 1 100 ? 7.810 3.852 -3.535 1.00 98.38 100 LEU A N 1
ATOM 790 C CA . LEU A 1 100 ? 8.839 3.946 -2.507 1.00 98.38 100 LEU A CA 1
ATOM 791 C C . LEU A 1 100 ? 8.969 5.372 -1.957 1.00 98.38 100 LEU A C 1
ATOM 793 O O . LEU A 1 100 ? 8.790 6.381 -2.636 1.00 98.38 100 LEU A O 1
ATOM 797 N N . ARG A 1 101 ? 9.345 5.463 -0.684 1.00 97.81 101 ARG A N 1
ATOM 798 C CA . ARG A 1 101 ? 9.835 6.680 -0.033 1.00 97.81 101 ARG A CA 1
ATOM 799 C C . ARG A 1 101 ? 11.357 6.686 -0.010 1.00 97.81 101 ARG A C 1
ATOM 801 O O . ARG A 1 101 ? 11.994 5.634 -0.057 1.00 97.81 101 ARG A O 1
ATOM 808 N N . ASN A 1 102 ? 11.940 7.880 0.111 1.00 97.12 102 ASN A N 1
ATOM 809 C CA . ASN A 1 102 ? 13.393 8.082 0.188 1.00 97.12 102 ASN A CA 1
ATOM 810 C C . ASN A 1 102 ? 14.155 7.393 -0.961 1.00 97.12 102 ASN A C 1
ATOM 812 O O . ASN A 1 102 ? 15.205 6.783 -0.746 1.00 97.12 102 ASN A O 1
ATOM 816 N N . VAL A 1 103 ? 13.590 7.471 -2.171 1.00 97.81 103 VAL A N 1
ATOM 817 C CA . VAL A 1 103 ? 14.093 6.790 -3.367 1.00 97.81 103 VAL A CA 1
ATOM 818 C C . VAL A 1 103 ? 15.502 7.266 -3.698 1.00 97.81 103 VAL A C 1
ATOM 820 O O . VAL A 1 103 ? 15.766 8.464 -3.798 1.00 97.81 103 VAL A O 1
ATOM 823 N N . LYS A 1 104 ? 16.413 6.316 -3.904 1.00 97.62 104 LYS A N 1
ATOM 824 C CA . LYS A 1 104 ? 17.753 6.569 -4.434 1.00 97.62 104 LYS A CA 1
ATOM 825 C C . LYS A 1 104 ? 17.867 5.918 -5.798 1.00 97.62 104 LYS A C 1
ATOM 827 O O . LYS A 1 104 ? 17.696 4.709 -5.915 1.00 97.62 104 LYS A O 1
ATOM 832 N N . TYR A 1 105 ? 18.202 6.703 -6.812 1.00 97.31 105 TYR A N 1
ATOM 833 C CA . TYR A 1 105 ? 18.488 6.203 -8.156 1.00 97.31 105 TYR A CA 1
ATOM 834 C C . TYR A 1 105 ? 19.946 5.754 -8.282 1.00 97.31 105 TYR A C 1
ATOM 836 O O . TYR A 1 105 ? 20.795 6.108 -7.460 1.00 97.31 105 TYR A O 1
ATOM 844 N N . LYS A 1 106 ? 20.257 4.962 -9.315 1.00 96.19 106 LYS A N 1
ATOM 845 C CA . LYS A 1 106 ? 21.637 4.508 -9.564 1.00 96.19 106 LYS A CA 1
ATOM 846 C C . LYS A 1 106 ? 22.621 5.660 -9.795 1.00 96.19 106 LYS A C 1
ATOM 848 O O . LYS A 1 106 ? 23.759 5.567 -9.346 1.00 96.19 106 LYS A O 1
ATOM 853 N N . TYR A 1 107 ? 22.189 6.713 -10.482 1.00 96.06 107 TYR A N 1
ATOM 854 C CA . TYR A 1 107 ? 22.934 7.950 -10.726 1.00 96.06 107 TYR A CA 1
ATOM 855 C C . TYR A 1 107 ? 21.949 9.099 -11.000 1.00 96.06 107 TYR A C 1
ATOM 857 O O . TYR A 1 107 ? 20.756 8.859 -11.196 1.00 96.06 107 TYR A O 1
ATOM 865 N N . ALA A 1 108 ? 22.425 10.346 -11.000 1.00 93.12 108 ALA A N 1
ATOM 866 C CA . ALA A 1 108 ? 21.584 11.507 -11.297 1.00 93.12 108 ALA A CA 1
ATOM 867 C C . ALA A 1 108 ? 21.042 11.436 -12.738 1.00 93.12 108 ALA A C 1
ATOM 869 O O . ALA A 1 108 ? 21.814 11.267 -13.676 1.00 93.12 108 ALA A O 1
ATOM 870 N N . GLY A 1 109 ? 19.721 11.538 -12.909 1.00 90.38 109 GLY A N 1
ATOM 871 C CA . GLY A 1 109 ? 19.055 11.399 -14.213 1.00 90.38 109 GLY A CA 1
ATOM 872 C C . GLY A 1 109 ? 18.770 9.954 -14.649 1.00 90.38 109 GLY A C 1
ATOM 873 O O . GLY A 1 109 ? 18.206 9.743 -15.715 1.00 90.38 109 GLY A O 1
ATOM 874 N N . SER A 1 110 ? 19.131 8.949 -13.845 1.00 93.69 110 SER A N 1
ATOM 875 C CA . SER A 1 110 ? 18.671 7.566 -14.034 1.00 93.69 110 SER A CA 1
ATOM 876 C C . SER A 1 110 ? 17.234 7.410 -13.546 1.00 93.69 110 SER A C 1
ATOM 878 O O . SER A 1 110 ? 16.920 7.910 -12.473 1.00 93.69 110 SER A O 1
ATOM 880 N N . CYS A 1 111 ? 16.429 6.581 -14.211 1.00 93.12 111 CYS A N 1
ATOM 881 C CA . CYS A 1 111 ? 15.181 6.075 -13.628 1.00 93.12 111 CYS A CA 1
ATOM 882 C C . CYS A 1 111 ? 15.305 4.721 -12.933 1.00 93.12 111 CYS A C 1
ATOM 884 O O . CYS A 1 111 ? 14.429 4.337 -12.171 1.00 93.12 111 CYS A O 1
ATOM 886 N N . LYS A 1 112 ? 16.434 4.020 -13.099 1.00 94.69 112 LYS A N 1
ATOM 887 C CA . LYS A 1 112 ? 16.703 2.795 -12.336 1.00 94.69 112 LYS A CA 1
ATOM 888 C C . LYS A 1 112 ? 16.815 3.101 -10.848 1.00 94.69 112 LYS A C 1
ATOM 890 O O . LYS A 1 112 ? 17.774 3.762 -10.421 1.00 94.69 112 LYS A O 1
ATOM 895 N N . VAL A 1 113 ? 15.876 2.575 -10.079 1.00 97.19 113 VAL A N 1
ATOM 896 C CA . VAL A 1 113 ? 15.824 2.683 -8.629 1.00 97.19 113 VAL A CA 1
ATOM 897 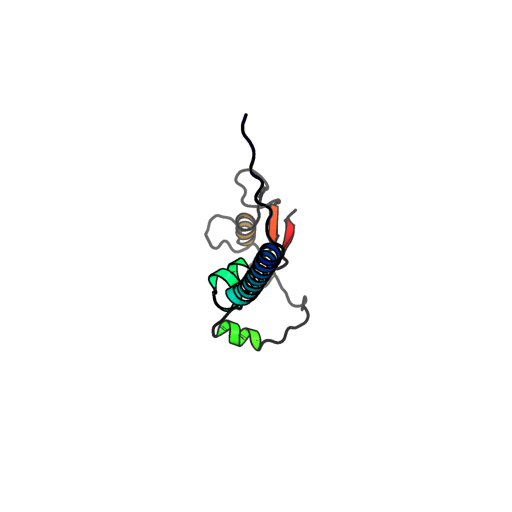C C . VAL A 1 113 ? 16.838 1.719 -8.020 1.00 97.19 113 VAL A C 1
ATOM 899 O O . VAL A 1 113 ? 16.918 0.539 -8.363 1.00 97.19 113 VAL A O 1
ATOM 902 N N . ARG A 1 114 ? 17.666 2.246 -7.119 1.00 97.69 114 ARG A N 1
ATOM 903 C CA . ARG A 1 114 ? 18.655 1.490 -6.347 1.00 97.69 114 ARG A CA 1
ATOM 904 C C . ARG A 1 114 ? 18.100 1.083 -4.991 1.00 97.69 114 ARG A C 1
ATOM 906 O O . ARG A 1 114 ? 18.325 -0.044 -4.585 1.00 97.69 114 ARG A O 1
ATOM 913 N N . SER A 1 115 ? 17.436 1.992 -4.285 1.00 98.12 115 SER A N 1
ATOM 914 C CA . SER A 1 115 ? 16.869 1.690 -2.971 1.00 98.12 115 SER A CA 1
ATOM 915 C C . SER A 1 115 ? 15.729 2.626 -2.587 1.00 98.12 115 SER A C 1
ATOM 917 O O . SER A 1 115 ? 15.556 3.689 -3.186 1.00 98.12 115 SER A O 1
ATOM 919 N N . GLY A 1 116 ? 14.967 2.228 -1.571 1.00 98.12 116 GLY A N 1
ATOM 920 C CA . GLY A 1 116 ? 13.901 3.023 -0.968 1.00 98.12 116 GLY A CA 1
ATOM 921 C C . GLY A 1 116 ? 13.154 2.238 0.109 1.00 98.12 116 GLY A C 1
ATOM 922 O O . GLY A 1 116 ? 13.488 1.089 0.398 1.00 98.12 116 GLY A O 1
ATOM 923 N N . LEU A 1 117 ? 12.146 2.868 0.703 1.00 98.50 117 LEU A N 1
ATOM 924 C CA . LEU A 1 117 ? 11.298 2.278 1.737 1.00 98.50 117 LEU A CA 1
ATOM 925 C C . LEU A 1 117 ? 9.863 2.147 1.226 1.00 98.50 117 LEU A C 1
ATOM 927 O O . LEU A 1 117 ? 9.253 3.152 0.864 1.00 98.50 117 LEU A O 1
ATOM 931 N N . LEU A 1 118 ? 9.323 0.932 1.214 1.00 98.12 118 LEU A N 1
ATOM 932 C CA . LEU A 1 118 ? 7.910 0.692 0.946 1.00 98.12 118 LEU A CA 1
ATOM 933 C C . LEU A 1 118 ? 7.162 0.591 2.273 1.00 98.12 118 LEU A C 1
ATOM 935 O O . LEU A 1 118 ? 7.420 -0.323 3.052 1.00 98.12 118 LEU A O 1
ATOM 939 N N . HIS A 1 119 ? 6.209 1.489 2.492 1.00 97.56 119 HIS A N 1
ATOM 940 C CA . HIS A 1 119 ? 5.175 1.297 3.505 1.00 97.56 119 HIS A CA 1
ATOM 941 C C . HIS A 1 119 ? 4.095 0.409 2.886 1.00 97.56 119 HIS A C 1
ATOM 943 O O . HIS A 1 119 ? 3.245 0.911 2.152 1.00 97.56 119 HIS A O 1
ATOM 949 N N . ASP A 1 120 ? 4.181 -0.907 3.085 1.00 94.88 120 ASP A N 1
ATOM 950 C CA . ASP A 1 120 ? 3.318 -1.862 2.389 1.00 94.88 120 ASP A CA 1
ATOM 951 C C . ASP A 1 120 ? 1.885 -1.819 2.955 1.00 94.88 120 ASP A C 1
ATOM 953 O O . ASP A 1 120 ? 1.660 -2.276 4.080 1.00 94.88 120 ASP A O 1
ATOM 957 N N . PRO A 1 121 ? 0.886 -1.326 2.193 1.00 88.38 121 PRO A N 1
ATOM 958 C CA . PRO A 1 121 ? -0.487 -1.224 2.680 1.00 88.38 121 PRO A CA 1
ATOM 959 C C . PRO A 1 121 ? -1.175 -2.589 2.822 1.00 88.38 121 PRO A C 1
ATOM 961 O O . PRO A 1 121 ? -2.241 -2.662 3.431 1.00 88.38 121 PRO A O 1
ATOM 964 N N . TYR A 1 122 ? -0.606 -3.660 2.256 1.00 87.25 122 TYR A N 1
ATOM 965 C CA . TYR A 1 122 ? -1.207 -4.992 2.281 1.00 87.25 122 TYR A CA 1
ATOM 966 C C . TYR A 1 122 ? -0.759 -5.811 3.489 1.00 87.25 122 TYR A C 1
ATOM 968 O O . TYR A 1 122 ? -1.572 -6.526 4.073 1.00 87.25 122 TYR A O 1
ATOM 976 N N . THR A 1 123 ? 0.518 -5.719 3.869 1.00 89.31 123 THR A N 1
ATOM 977 C CA . THR A 1 123 ? 1.043 -6.417 5.055 1.00 89.31 123 THR A CA 1
ATOM 978 C C . THR A 1 123 ? 1.155 -5.521 6.286 1.00 89.31 123 THR A C 1
ATOM 980 O O . THR A 1 123 ? 1.285 -6.037 7.395 1.00 89.31 123 THR A O 1
ATOM 983 N N . GLY A 1 124 ? 1.096 -4.195 6.118 1.00 92.00 124 GLY A N 1
ATOM 984 C CA . GLY A 1 124 ? 1.337 -3.223 7.186 1.00 92.00 124 GLY A CA 1
ATOM 985 C C . GLY A 1 124 ? 2.806 -3.132 7.612 1.00 92.00 124 GLY A C 1
ATOM 986 O O . GLY A 1 124 ? 3.097 -2.556 8.658 1.00 92.00 124 GLY A O 1
ATOM 987 N N . LEU A 1 125 ? 3.722 -3.730 6.843 1.00 96.19 125 LEU A N 1
ATOM 988 C CA . LEU A 1 125 ? 5.150 -3.765 7.139 1.00 96.19 125 LEU A CA 1
ATOM 989 C C . LEU A 1 125 ? 5.914 -2.691 6.364 1.00 96.19 125 LEU A C 1
ATOM 991 O O . LEU A 1 125 ? 5.584 -2.346 5.230 1.00 96.19 125 LEU A O 1
ATOM 995 N N . ASP A 1 126 ? 7.012 -2.249 6.965 1.00 97.69 126 ASP A N 1
ATOM 996 C CA . ASP A 1 126 ? 8.017 -1.421 6.311 1.00 97.69 126 ASP A CA 1
ATOM 997 C C . ASP A 1 126 ? 9.053 -2.316 5.621 1.00 97.69 126 ASP A C 1
ATOM 999 O O . ASP A 1 126 ? 9.787 -3.066 6.271 1.00 97.69 126 ASP A O 1
ATOM 1003 N N . ILE A 1 127 ? 9.116 -2.245 4.291 1.00 97.75 127 ILE A N 1
ATOM 1004 C CA . ILE A 1 127 ? 9.992 -3.080 3.464 1.00 97.75 127 ILE A CA 1
ATOM 1005 C C . ILE A 1 127 ? 11.102 -2.219 2.864 1.00 97.75 127 ILE A C 1
ATOM 1007 O O . ILE A 1 127 ? 10.858 -1.325 2.053 1.00 97.75 127 ILE A O 1
ATOM 1011 N N . ASN A 1 128 ? 12.348 -2.522 3.228 1.00 97.88 128 ASN A N 1
ATOM 1012 C CA . ASN A 1 128 ? 13.517 -1.902 2.611 1.00 97.88 128 ASN A CA 1
ATOM 1013 C C . ASN A 1 128 ? 13.798 -2.554 1.253 1.00 97.88 128 ASN A C 1
ATOM 1015 O O . ASN A 1 128 ? 14.139 -3.735 1.182 1.00 97.88 128 ASN A O 1
ATOM 1019 N N . PHE A 1 129 ? 13.688 -1.773 0.181 1.00 97.12 129 PHE A N 1
ATOM 1020 C CA . PHE A 1 129 ? 14.170 -2.152 -1.142 1.00 97.12 129 PHE A CA 1
ATOM 1021 C C . PHE A 1 129 ? 15.654 -1.785 -1.240 1.00 97.12 129 PHE A C 1
ATOM 1023 O O . PHE A 1 129 ? 16.006 -0.615 -1.054 1.00 97.12 129 PHE A O 1
ATOM 1030 N N . ILE A 1 130 ? 16.514 -2.774 -1.494 1.00 92.50 130 ILE A N 1
ATOM 1031 C CA . ILE A 1 130 ? 17.981 -2.643 -1.523 1.00 92.50 130 ILE A CA 1
ATOM 1032 C C . ILE A 1 130 ? 18.600 -3.288 -2.761 1.00 92.50 130 ILE A C 1
ATOM 1034 O O . ILE A 1 130 ? 17.985 -4.233 -3.307 1.00 92.50 130 ILE A O 1
#

Secondary structure (DSSP, 8-state):
----------HHHHHHHHHHHHHHHHHHHHHHHHHHHH-HHHHHHHT-----HHHHHHHTTSPPPPP--SS--GGGG-TTT--SSSSSS-HHHHHHHHH-EEEEESSTT---EEEEEEE-TTT--EEEE-

pLDDT: mean 88.21, std 11.05, range [44.44, 98.5]

Sequence (130 aa):
MYRHNRRKFSKRQLAAIFWMIILAVLIGVAVGLLLPKISNNVGKITGEYEASGDAAKALKKLRVAKPYHKGYERQVFGYRTMDEDGNGCDVREDVLARDLRNVKYKYAGSCKVRSGLLHDPYTGLDINFI

Radius of gyration: 28.69 Å; chains: 1; bounding box: 48×62×78 Å